Protein AF-A0A4R4IQB1-F1 (afdb_monomer_lite)

Organism: NCBI:txid2100167

Structure (mmCIF, N/CA/C/O backbone):
data_AF-A0A4R4IQB1-F1
#
_entry.id   AF-A0A4R4IQB1-F1
#
loop_
_atom_site.group_PDB
_atom_site.id
_atom_site.type_symbol
_atom_site.label_atom_id
_atom_site.label_alt_id
_atom_site.label_comp_id
_atom_site.label_asym_id
_atom_site.label_entity_id
_atom_site.label_seq_id
_atom_site.pdbx_PDB_ins_code
_atom_site.Cartn_x
_atom_site.Cartn_y
_atom_site.Cartn_z
_atom_site.occupancy
_atom_site.B_iso_or_equiv
_atom_site.auth_seq_id
_atom_site.auth_comp_id
_atom_site.auth_asym_id
_atom_site.auth_atom_id
_atom_site.pdbx_PDB_model_num
ATOM 1 N N . GLY A 1 1 ? 30.339 59.283 -33.663 1.00 35.84 1 GLY A N 1
ATOM 2 C CA . GLY A 1 1 ? 28.893 59.577 -33.712 1.00 35.84 1 GLY A CA 1
ATOM 3 C C . GLY A 1 1 ? 28.355 59.592 -32.299 1.00 35.84 1 GLY A C 1
ATOM 4 O O . GLY A 1 1 ? 28.716 58.708 -31.537 1.00 35.84 1 GLY A O 1
ATOM 5 N N . ARG A 1 2 ? 27.578 60.610 -31.914 1.00 38.81 2 ARG A N 1
ATOM 6 C CA . ARG A 1 2 ? 26.981 60.698 -30.571 1.00 38.81 2 ARG A CA 1
ATOM 7 C C . ARG A 1 2 ? 25.648 59.949 -30.572 1.00 38.81 2 ARG A C 1
ATOM 9 O O . ARG A 1 2 ? 24.754 60.326 -31.320 1.00 38.81 2 ARG A O 1
ATOM 16 N N . PHE A 1 3 ? 25.527 58.904 -29.758 1.00 42.03 3 PHE A N 1
ATOM 17 C CA . PHE A 1 3 ? 24.246 58.246 -29.500 1.00 42.03 3 PHE A CA 1
ATOM 18 C C . PHE A 1 3 ? 23.502 59.019 -28.401 1.00 42.03 3 PHE A C 1
ATOM 20 O O . PHE A 1 3 ? 24.019 59.175 -27.298 1.00 42.03 3 PHE A O 1
ATOM 27 N N . GLN A 1 4 ? 22.305 59.527 -28.709 1.00 41.31 4 GLN A N 1
ATOM 28 C CA . GLN A 1 4 ? 21.352 60.058 -27.728 1.00 41.31 4 GLN A CA 1
ATOM 29 C C . GLN A 1 4 ? 20.252 59.021 -27.495 1.00 41.31 4 GLN A C 1
ATOM 31 O O . GLN A 1 4 ? 19.615 58.579 -28.450 1.00 41.31 4 GLN A O 1
ATOM 36 N N . LEU A 1 5 ? 19.992 58.667 -26.236 1.00 47.97 5 LEU A N 1
ATOM 37 C CA . LEU A 1 5 ? 18.769 57.961 -25.857 1.00 47.97 5 LEU A CA 1
ATOM 38 C C . LEU A 1 5 ? 17.691 59.002 -25.530 1.00 47.97 5 LEU A C 1
ATOM 40 O O . LEU A 1 5 ? 17.939 59.953 -24.789 1.00 47.97 5 LEU A O 1
ATOM 44 N N . LYS A 1 6 ? 16.499 58.863 -26.119 1.00 41.06 6 LYS A N 1
ATOM 45 C CA . LYS A 1 6 ? 15.390 59.804 -25.901 1.00 41.06 6 LYS A CA 1
ATOM 46 C C . LYS A 1 6 ? 14.935 59.754 -24.439 1.00 41.06 6 LYS A C 1
ATOM 48 O O . LYS A 1 6 ? 14.512 58.705 -23.967 1.00 41.06 6 LYS A O 1
ATOM 53 N N . GLY A 1 7 ? 14.963 60.907 -23.769 1.00 50.44 7 GLY A N 1
ATOM 54 C CA . GLY A 1 7 ? 14.399 61.103 -22.428 1.00 50.44 7 GLY A CA 1
ATOM 55 C C . GLY A 1 7 ? 15.413 61.207 -21.286 1.00 50.44 7 GLY A C 1
ATOM 56 O O . GLY A 1 7 ? 15.015 61.554 -20.180 1.00 50.44 7 GLY A O 1
ATOM 57 N N . SER A 1 8 ? 16.706 60.984 -21.525 1.00 45.28 8 SER A N 1
ATOM 58 C CA . SER A 1 8 ? 17.752 61.224 -20.528 1.00 45.28 8 SER A CA 1
ATOM 59 C C . SER A 1 8 ? 18.561 62.472 -20.880 1.00 45.28 8 SER A C 1
ATOM 61 O O . SER A 1 8 ? 19.056 62.630 -21.997 1.00 45.28 8 SER A O 1
ATOM 63 N N . GLY A 1 9 ? 18.698 63.386 -19.913 1.00 48.59 9 GLY A N 1
ATOM 64 C CA . GLY A 1 9 ? 19.732 64.417 -19.971 1.00 48.59 9 GLY A CA 1
ATOM 65 C C . GLY A 1 9 ? 21.096 63.760 -20.209 1.00 48.59 9 GLY A C 1
ATOM 66 O O . GLY A 1 9 ? 21.337 62.662 -19.709 1.00 48.59 9 GLY A O 1
ATOM 67 N N . LEU A 1 10 ? 21.933 64.409 -21.026 1.00 42.19 10 LEU A N 1
ATOM 68 C CA . LEU A 1 10 ? 23.235 63.927 -21.504 1.00 42.19 10 LEU A CA 1
ATOM 69 C C . LEU A 1 10 ? 23.967 63.015 -20.496 1.00 42.19 10 LEU A C 1
ATOM 71 O O . LEU A 1 10 ? 24.314 63.444 -19.398 1.00 42.19 10 LEU A O 1
ATOM 75 N N . LEU A 1 11 ? 24.263 61.781 -20.910 1.00 47.25 11 LEU A N 1
ATOM 76 C CA . LEU A 1 11 ? 25.274 60.939 -20.276 1.00 47.25 11 LEU A CA 1
ATOM 77 C C . LEU A 1 11 ? 26.570 61.109 -21.087 1.00 47.25 11 LEU A C 1
ATOM 79 O O . LEU A 1 11 ? 26.621 60.698 -22.246 1.00 47.25 11 LEU A O 1
ATOM 83 N N . SER A 1 12 ? 27.600 61.746 -20.528 1.00 48.53 12 SER A N 1
ATOM 84 C CA . SER A 1 12 ? 28.957 61.681 -21.083 1.00 48.53 12 SER A CA 1
ATOM 85 C C . SER A 1 12 ? 29.727 60.588 -20.348 1.00 48.53 12 SER A C 1
ATOM 87 O O . SER A 1 12 ? 29.954 60.707 -19.149 1.00 48.53 12 SER A O 1
ATOM 89 N N . ILE A 1 13 ? 30.098 59.527 -21.063 1.00 50.88 13 ILE A N 1
ATOM 90 C CA . ILE A 1 13 ? 31.100 58.555 -20.617 1.00 50.88 13 ILE A CA 1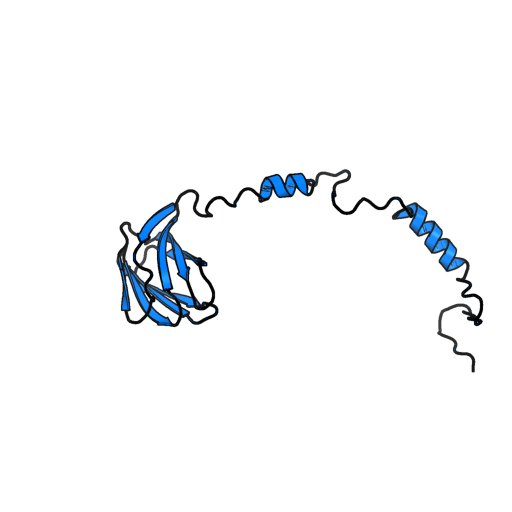
ATOM 91 C C . ILE A 1 13 ? 32.412 58.980 -21.278 1.00 50.88 13 ILE A C 1
ATOM 93 O O . ILE A 1 13 ? 32.524 58.902 -22.503 1.00 50.88 13 ILE A O 1
ATOM 97 N N . ASP A 1 14 ? 33.374 59.467 -20.499 1.00 53.47 14 ASP A N 1
ATOM 98 C CA . ASP A 1 14 ? 34.786 59.446 -20.879 1.00 53.47 14 ASP A CA 1
ATOM 99 C C . ASP A 1 14 ? 35.471 58.243 -20.210 1.00 53.47 14 ASP A C 1
ATOM 101 O O . ASP A 1 14 ? 34.956 57.664 -19.251 1.00 53.47 14 ASP A O 1
ATOM 105 N N . SER A 1 15 ? 36.587 57.793 -20.788 1.00 51.06 15 SER A N 1
ATOM 106 C CA . SER A 1 15 ? 37.256 56.529 -20.437 1.00 51.06 15 SER A CA 1
ATOM 107 C C . SER A 1 15 ? 37.784 56.470 -19.004 1.00 51.06 15 SER A C 1
ATOM 109 O O . SER A 1 15 ? 38.164 55.393 -18.549 1.00 51.06 15 SER A O 1
ATOM 111 N N . ASP A 1 16 ? 37.776 57.600 -18.295 1.00 52.09 16 ASP A N 1
ATOM 112 C CA . ASP A 1 16 ? 38.517 57.764 -17.050 1.00 52.09 16 ASP A CA 1
ATOM 113 C C . ASP A 1 16 ? 37.615 58.136 -15.860 1.00 52.09 16 ASP A C 1
ATOM 115 O O . ASP A 1 16 ? 38.096 58.159 -14.725 1.00 52.09 16 ASP A O 1
ATOM 119 N N . ASN A 1 17 ? 36.314 58.419 -16.048 1.00 46.88 17 ASN A N 1
ATOM 120 C CA . ASN A 1 17 ? 35.439 58.703 -14.908 1.00 46.88 17 ASN A CA 1
ATOM 121 C C . ASN A 1 17 ? 33.938 58.542 -15.218 1.00 46.88 17 ASN A C 1
ATOM 123 O O . ASN A 1 17 ? 33.280 59.447 -15.729 1.00 46.88 17 ASN A O 1
ATOM 127 N N . ALA A 1 18 ? 33.339 57.420 -14.806 1.00 50.53 18 ALA A N 1
ATOM 128 C CA . ALA A 1 18 ? 31.882 57.279 -14.773 1.00 50.53 18 ALA A CA 1
ATOM 129 C C . ALA A 1 18 ? 31.290 58.180 -13.670 1.00 50.53 18 ALA A C 1
ATOM 131 O O . ALA A 1 18 ? 30.993 57.736 -12.561 1.00 50.53 18 ALA A O 1
ATOM 132 N N . ARG A 1 19 ? 31.136 59.477 -13.949 1.00 51.50 19 ARG A N 1
ATO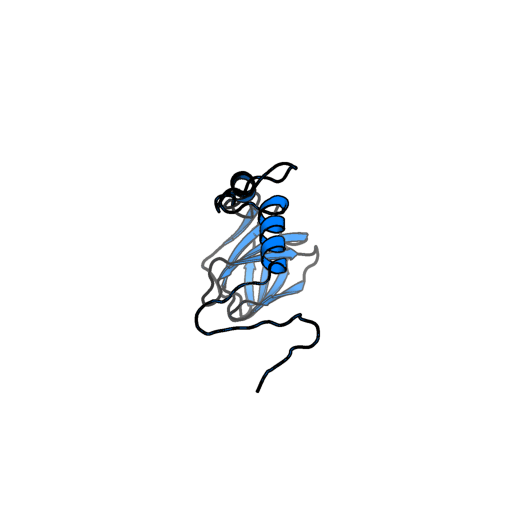M 133 C CA . ARG A 1 19 ? 30.463 60.410 -13.041 1.00 51.50 19 ARG A CA 1
ATOM 134 C C . ARG A 1 19 ? 28.957 60.213 -13.155 1.00 51.50 19 ARG A C 1
ATOM 136 O O . ARG A 1 19 ? 28.318 60.706 -14.080 1.00 51.50 19 ARG A O 1
ATOM 143 N N . PHE A 1 20 ? 28.386 59.472 -12.211 1.00 52.84 20 PHE A N 1
ATOM 144 C CA . PHE A 1 20 ? 26.937 59.363 -12.074 1.00 52.84 20 PHE A CA 1
ATOM 145 C C . PHE A 1 20 ? 26.342 60.758 -11.808 1.00 52.84 20 PHE A C 1
ATOM 147 O O . PHE A 1 20 ? 26.795 61.474 -10.916 1.00 52.84 20 PHE A O 1
ATOM 154 N N . ASN A 1 21 ? 25.344 61.163 -12.603 1.00 54.19 21 ASN A N 1
ATOM 155 C CA . ASN A 1 21 ? 24.678 62.463 -12.467 1.00 54.19 21 ASN A CA 1
ATOM 156 C C . ASN A 1 21 ? 24.110 62.650 -11.046 1.00 54.19 21 ASN A C 1
ATOM 158 O O . ASN A 1 21 ? 23.627 61.692 -10.446 1.00 54.19 21 ASN A O 1
ATOM 162 N N . GLY A 1 22 ? 24.091 63.888 -10.531 1.00 54.16 22 GLY A N 1
ATOM 163 C CA . GLY A 1 22 ? 23.659 64.209 -9.156 1.00 54.16 22 GLY A CA 1
ATOM 164 C C . GLY A 1 22 ? 22.264 63.696 -8.765 1.00 54.16 22 GLY A C 1
ATOM 165 O O . GLY A 1 22 ? 22.002 63.457 -7.592 1.00 54.16 22 GLY A O 1
ATOM 166 N N . HIS A 1 23 ? 21.395 63.430 -9.744 1.00 55.78 23 HIS A N 1
ATOM 167 C CA . HIS A 1 23 ? 20.095 62.791 -9.530 1.00 55.78 23 HIS A CA 1
ATOM 168 C C . HIS A 1 23 ? 20.200 61.312 -9.095 1.00 55.78 23 HIS A C 1
ATOM 170 O O . HIS A 1 23 ? 19.383 60.840 -8.312 1.00 55.78 23 HIS A O 1
ATOM 176 N N . VAL A 1 24 ? 21.220 60.584 -9.564 1.00 57.53 24 VAL A N 1
ATOM 177 C CA . VAL A 1 24 ? 21.511 59.195 -9.162 1.00 57.53 24 VAL A CA 1
ATOM 178 C C . VAL A 1 24 ? 22.110 59.155 -7.754 1.00 57.53 24 VAL A C 1
ATOM 180 O O . VAL A 1 24 ? 21.755 58.286 -6.965 1.00 57.53 24 VAL A O 1
ATOM 183 N N . LEU A 1 25 ? 22.962 60.126 -7.411 1.00 59.09 25 LEU A N 1
ATOM 184 C CA . LEU A 1 25 ? 23.534 60.253 -6.065 1.00 59.09 25 LEU A CA 1
ATOM 185 C C . LEU A 1 25 ? 22.461 60.603 -5.020 1.00 59.09 25 LEU A C 1
ATOM 187 O O . LEU A 1 25 ? 22.443 60.015 -3.945 1.00 59.09 25 LEU A O 1
ATOM 191 N N . ALA A 1 26 ? 21.509 61.475 -5.365 1.00 61.19 26 ALA A N 1
ATOM 192 C CA . ALA A 1 26 ? 20.373 61.791 -4.498 1.00 61.19 26 ALA A CA 1
ATOM 193 C C . ALA A 1 26 ? 19.449 60.581 -4.258 1.00 61.19 26 ALA A C 1
ATOM 195 O O . ALA A 1 26 ? 18.950 60.401 -3.149 1.00 61.19 26 ALA A O 1
ATOM 196 N N . TRP A 1 27 ? 19.255 59.732 -5.275 1.00 60.34 27 TRP A N 1
ATOM 197 C CA . TRP A 1 27 ? 18.497 58.484 -5.141 1.00 60.34 27 TRP A CA 1
ATOM 198 C C . TRP A 1 27 ? 19.194 57.482 -4.218 1.00 60.34 27 TRP A C 1
ATOM 200 O O . TRP A 1 27 ? 18.532 56.838 -3.410 1.00 60.34 27 TRP A O 1
ATOM 210 N N . LEU A 1 28 ? 20.522 57.374 -4.294 1.00 62.03 28 LEU A N 1
ATOM 211 C CA . LEU A 1 28 ? 21.300 56.519 -3.393 1.00 62.03 28 LEU A CA 1
ATOM 212 C C . LEU A 1 28 ? 21.216 57.011 -1.940 1.00 62.03 28 LEU A C 1
ATOM 214 O O . LEU A 1 28 ? 20.933 56.208 -1.056 1.00 62.03 28 LEU A O 1
ATOM 218 N N . ASP A 1 29 ? 21.331 58.320 -1.702 1.00 67.19 29 ASP A N 1
ATOM 219 C CA . ASP A 1 29 ? 21.183 58.914 -0.362 1.00 67.19 29 ASP A CA 1
ATOM 220 C C . ASP A 1 29 ? 19.759 58.789 0.202 1.00 67.19 29 ASP A C 1
ATOM 222 O O . ASP A 1 29 ? 19.552 58.725 1.418 1.00 67.19 29 ASP A O 1
ATOM 226 N N . GLU A 1 30 ? 18.738 58.817 -0.654 1.00 65.50 30 GLU A N 1
ATOM 227 C CA . GLU A 1 30 ? 17.361 58.548 -0.243 1.00 65.50 30 GLU A CA 1
ATOM 228 C C . GLU A 1 30 ? 17.167 57.071 0.109 1.00 65.50 30 GLU A C 1
ATOM 230 O O . GLU A 1 30 ? 16.559 56.765 1.138 1.00 65.50 30 GLU A O 1
ATOM 235 N N . VAL A 1 31 ? 17.717 56.162 -0.698 1.00 63.84 31 VAL A N 1
ATOM 236 C CA . VAL A 1 31 ? 17.639 54.716 -0.465 1.00 63.84 31 VAL A CA 1
ATOM 237 C C . VAL A 1 31 ? 18.362 54.314 0.819 1.00 63.84 31 VAL A C 1
ATOM 239 O O . VAL A 1 31 ? 17.766 53.612 1.645 1.00 63.84 31 VAL A O 1
ATOM 242 N N . ASP A 1 32 ? 19.574 54.828 1.040 1.00 64.81 32 ASP A N 1
ATOM 243 C CA . ASP A 1 32 ? 20.364 54.573 2.249 1.00 64.81 32 ASP A CA 1
ATOM 244 C C . ASP A 1 32 ? 19.671 55.112 3.513 1.00 64.81 32 ASP A C 1
ATOM 246 O O . ASP A 1 32 ? 19.804 54.530 4.588 1.00 64.81 32 ASP A O 1
ATOM 250 N N . ARG A 1 33 ? 18.879 56.189 3.415 1.00 65.88 33 ARG A N 1
ATOM 251 C CA . ARG A 1 33 ? 18.142 56.735 4.570 1.00 65.88 33 ARG A CA 1
ATOM 252 C C . ARG A 1 33 ? 16.793 56.073 4.822 1.00 65.88 33 ARG A C 1
ATOM 254 O O . ARG A 1 33 ? 16.385 55.991 5.978 1.00 65.88 33 ARG A O 1
ATOM 261 N N . LYS A 1 34 ? 16.065 55.672 3.775 1.00 63.25 34 LYS A N 1
ATOM 262 C CA . LYS A 1 34 ? 14.655 55.261 3.903 1.00 63.25 34 LYS A CA 1
ATOM 263 C C . LYS A 1 34 ? 14.432 53.758 3.940 1.00 63.25 34 LYS A C 1
ATOM 265 O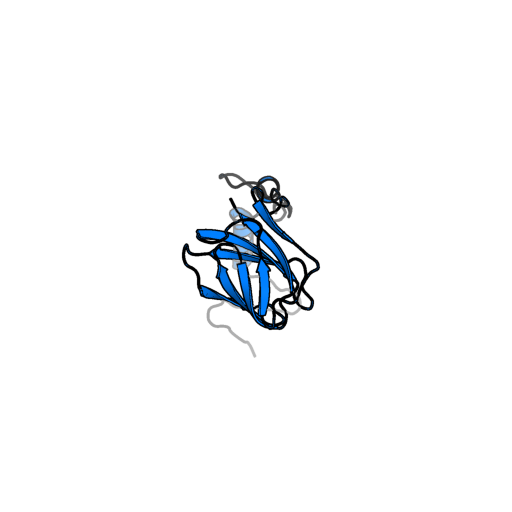 O . LYS A 1 34 ? 13.506 53.327 4.620 1.00 63.25 34 LYS A O 1
ATOM 270 N N . TYR A 1 35 ? 15.217 52.977 3.202 1.00 60.69 35 TYR A N 1
ATOM 271 C CA . TYR A 1 35 ? 14.863 51.578 2.949 1.00 60.69 35 TYR A CA 1
ATOM 272 C C . TYR A 1 35 ? 15.822 50.590 3.608 1.00 60.69 35 TYR A C 1
ATOM 274 O O . TYR A 1 35 ? 15.341 49.619 4.186 1.00 60.69 35 TYR A O 1
ATOM 282 N N . GLN A 1 36 ? 17.139 50.840 3.587 1.00 63.09 36 GLN A N 1
ATOM 283 C CA . GLN A 1 36 ? 18.126 50.058 4.347 1.00 63.09 36 GLN A CA 1
ATOM 284 C C . GLN A 1 36 ? 19.506 50.738 4.322 1.00 63.09 36 GLN A C 1
ATOM 286 O O . GLN A 1 36 ? 20.175 50.693 3.290 1.00 63.09 36 GLN A O 1
ATOM 291 N N . PRO A 1 37 ? 19.972 51.328 5.440 1.00 64.12 37 PRO A N 1
ATOM 292 C CA . PRO A 1 37 ? 21.305 51.910 5.501 1.00 64.12 37 PRO A CA 1
ATOM 293 C C . PRO A 1 37 ? 22.378 50.855 5.246 1.00 64.12 37 PRO A C 1
ATOM 295 O O . PRO A 1 37 ? 22.382 49.788 5.872 1.00 64.12 37 PRO A O 1
ATOM 298 N N . ARG A 1 38 ? 23.322 51.167 4.357 1.00 56.31 38 ARG A N 1
ATOM 299 C CA . ARG A 1 38 ? 24.508 50.342 4.110 1.00 56.31 38 ARG A CA 1
ATOM 300 C C . ARG A 1 38 ? 25.187 49.922 5.417 1.00 56.31 38 ARG A C 1
ATOM 302 O O . ARG A 1 38 ? 25.567 50.754 6.233 1.00 56.31 38 ARG A O 1
ATOM 309 N N . GLY A 1 39 ? 25.364 48.613 5.592 1.00 58.62 39 GLY A N 1
ATOM 310 C CA . GLY A 1 39 ? 25.999 48.029 6.780 1.00 58.62 39 GLY A CA 1
ATOM 311 C C . GLY A 1 39 ? 25.029 47.670 7.907 1.00 58.62 39 GLY A C 1
ATOM 312 O O . GLY A 1 39 ? 25.423 46.950 8.815 1.00 58.62 39 GLY A O 1
ATOM 313 N N . ASN A 1 40 ? 23.758 48.073 7.810 1.00 57.44 40 ASN A N 1
ATOM 314 C CA . ASN A 1 40 ? 22.692 47.667 8.727 1.00 57.44 40 ASN A CA 1
ATOM 315 C C . ASN A 1 40 ? 21.814 46.548 8.134 1.00 57.44 40 ASN A C 1
ATOM 317 O O . ASN A 1 40 ? 20.615 46.458 8.401 1.00 57.44 40 ASN A O 1
ATOM 321 N N . TYR A 1 41 ? 22.409 45.711 7.279 1.00 58.94 41 TYR A N 1
ATOM 322 C CA . TYR A 1 41 ? 21.759 44.511 6.766 1.00 58.94 41 TYR A CA 1
ATOM 323 C C . TYR A 1 41 ? 21.568 43.529 7.924 1.00 58.94 41 TYR A C 1
ATOM 325 O O . TYR A 1 41 ? 22.512 43.259 8.668 1.00 58.94 41 TYR A O 1
ATOM 333 N N . GLN A 1 42 ? 20.361 42.976 8.081 1.00 56.25 42 GLN A N 1
ATOM 334 C CA . GLN A 1 42 ? 20.158 41.874 9.022 1.00 56.25 42 GLN A CA 1
ATOM 335 C C . GLN A 1 42 ? 21.134 40.735 8.684 1.00 56.25 42 GLN A C 1
ATOM 337 O O . GLN A 1 42 ? 21.242 40.373 7.507 1.00 56.25 42 GLN A O 1
ATOM 342 N N . PRO A 1 43 ? 21.831 40.149 9.678 1.00 58.03 43 PRO A N 1
ATOM 343 C CA . PRO A 1 43 ? 22.637 38.962 9.448 1.00 58.03 43 PRO A CA 1
ATOM 344 C C . PRO A 1 43 ? 21.767 37.882 8.805 1.00 58.03 43 PRO A C 1
ATOM 346 O O . PRO A 1 43 ? 20.678 37.580 9.302 1.00 58.03 43 PRO A O 1
ATOM 349 N N . ALA A 1 44 ? 22.233 37.304 7.699 1.00 54.75 44 ALA A N 1
ATOM 350 C CA . ALA A 1 44 ? 21.542 36.192 7.067 1.00 54.75 44 ALA A CA 1
ATOM 351 C C . ALA A 1 44 ? 21.430 35.043 8.082 1.00 54.75 44 ALA A C 1
ATOM 353 O O . ALA A 1 44 ? 22.439 34.463 8.475 1.00 54.75 44 ALA A O 1
ATOM 354 N N . GLY A 1 45 ? 20.211 34.736 8.536 1.00 54.81 45 GLY A N 1
ATOM 355 C CA . GLY A 1 45 ? 19.977 33.567 9.385 1.00 54.81 45 GLY A CA 1
ATOM 356 C C . GLY A 1 45 ? 18.861 33.682 10.418 1.00 54.81 45 GLY A C 1
ATOM 357 O O . GLY A 1 45 ? 18.256 32.658 10.713 1.00 54.81 45 GLY A O 1
ATOM 358 N N . ASN A 1 46 ? 18.528 34.875 10.924 1.00 53.91 46 ASN A N 1
ATOM 359 C CA . ASN A 1 46 ? 17.477 35.021 11.943 1.00 53.91 46 ASN A CA 1
ATOM 360 C C . ASN A 1 46 ? 16.520 36.175 11.631 1.00 53.91 46 ASN A C 1
ATOM 362 O O . ASN A 1 46 ? 16.724 37.317 12.038 1.00 53.91 46 ASN A O 1
ATOM 366 N N . TYR A 1 47 ? 15.444 35.849 10.918 1.00 57.84 47 TYR A N 1
ATOM 367 C CA . TYR A 1 47 ? 14.347 36.772 10.654 1.00 57.84 47 TYR A CA 1
ATOM 368 C C . TYR A 1 47 ? 13.326 36.737 11.794 1.00 57.84 47 TYR A C 1
ATOM 370 O O . TYR A 1 47 ? 12.696 35.705 12.012 1.00 57.84 47 TYR A O 1
ATOM 378 N N . ALA A 1 48 ? 13.163 37.869 12.482 1.00 54.03 48 ALA A N 1
ATOM 379 C CA . ALA A 1 48 ? 11.870 38.476 12.822 1.00 54.03 48 ALA A CA 1
ATOM 380 C C . ALA A 1 48 ? 12.114 39.857 13.464 1.00 54.03 48 ALA A C 1
ATOM 382 O O . ALA A 1 48 ? 12.816 39.949 14.469 1.00 54.03 48 ALA A O 1
ATOM 383 N N . VAL A 1 49 ? 11.516 40.933 12.934 1.00 55.97 49 VAL A N 1
ATOM 384 C CA . VAL A 1 49 ? 11.391 42.208 13.668 1.00 55.97 49 VAL A CA 1
ATOM 385 C C . VAL A 1 49 ? 9.961 42.747 13.564 1.00 55.97 49 VAL A C 1
ATOM 387 O O . VAL A 1 49 ? 9.458 42.986 12.474 1.00 55.97 49 VAL A O 1
ATOM 390 N N . ARG A 1 50 ? 9.371 42.896 14.763 1.00 47.84 50 ARG A N 1
ATOM 391 C CA . ARG A 1 50 ? 8.089 43.478 15.218 1.00 47.84 50 ARG A CA 1
ATOM 392 C C . ARG A 1 50 ? 6.864 43.386 14.296 1.00 47.84 50 ARG A C 1
ATOM 394 O O . ARG A 1 50 ? 6.672 44.209 13.411 1.00 47.84 50 ARG A O 1
ATOM 401 N N . GLY A 1 51 ? 5.966 42.468 14.667 1.00 55.69 51 GLY A N 1
ATOM 402 C CA . GLY A 1 51 ? 4.606 42.366 14.125 1.00 55.69 51 GLY A CA 1
ATOM 403 C C . GLY A 1 51 ? 3.983 40.967 14.151 1.00 55.69 51 GLY A C 1
ATOM 404 O O . GLY A 1 51 ? 3.006 40.766 13.446 1.00 55.69 51 GLY A O 1
ATOM 405 N N . GLU A 1 52 ? 4.525 40.034 14.950 1.00 57.19 52 GLU A N 1
ATOM 406 C CA . GLU A 1 52 ? 4.037 38.650 15.120 1.00 57.19 52 GLU A CA 1
ATOM 407 C C . GLU A 1 52 ? 4.242 37.720 13.904 1.00 57.19 52 GLU A C 1
ATOM 409 O O . GLU A 1 52 ? 3.287 37.247 13.297 1.00 57.19 52 GLU A O 1
ATOM 414 N N . CYS A 1 53 ? 5.494 37.367 13.596 1.00 57.69 53 CYS A N 1
ATOM 415 C CA . CYS A 1 53 ? 5.796 36.145 12.840 1.00 57.69 53 CYS A CA 1
ATOM 416 C C . CYS A 1 53 ? 6.923 35.384 13.548 1.00 57.69 53 CYS A C 1
ATOM 418 O O . CYS A 1 53 ? 7.917 35.991 13.950 1.00 57.69 53 CYS A O 1
ATOM 420 N N . TYR A 1 54 ? 6.748 34.071 13.717 1.00 59.00 54 TYR A N 1
ATOM 421 C CA . TYR A 1 54 ? 7.704 33.172 14.372 1.00 59.00 54 TYR A CA 1
ATOM 422 C C . TYR A 1 54 ? 9.109 33.305 13.786 1.00 59.00 54 TYR A C 1
ATOM 424 O O . TYR A 1 54 ? 9.261 33.405 12.567 1.00 59.00 54 TYR A O 1
ATOM 432 N N . THR A 1 55 ? 10.135 33.275 14.644 1.00 71.56 55 THR A N 1
ATOM 433 C CA . THR A 1 55 ? 11.514 33.197 14.152 1.00 71.56 55 THR A CA 1
ATOM 434 C C . THR A 1 55 ? 11.702 31.900 13.371 1.00 71.56 55 THR A C 1
ATOM 436 O O . THR A 1 55 ? 10.967 30.931 13.577 1.00 71.56 55 THR A O 1
ATOM 439 N N . LYS A 1 56 ? 12.703 31.841 12.485 1.00 68.75 56 LYS A N 1
ATOM 440 C CA . LYS A 1 56 ? 13.039 30.586 11.796 1.00 68.75 56 LYS A CA 1
ATOM 441 C C . LYS A 1 56 ? 13.225 29.435 12.790 1.00 68.75 56 LYS A C 1
ATOM 443 O O . LYS A 1 56 ? 12.697 28.361 12.555 1.00 68.75 56 LYS A O 1
ATOM 448 N N . LEU A 1 57 ? 13.880 29.686 13.924 1.00 69.31 57 LEU A N 1
ATOM 449 C CA . LEU A 1 57 ? 14.054 28.696 14.985 1.00 69.31 57 LEU A CA 1
ATOM 450 C C . LEU A 1 57 ? 12.724 28.271 15.630 1.00 69.31 57 LEU A C 1
ATOM 452 O O . LEU A 1 57 ? 12.532 27.091 15.899 1.00 69.31 57 LEU A O 1
ATOM 456 N N . ASP A 1 58 ? 11.796 29.200 15.863 1.00 71.69 58 ASP A N 1
ATOM 457 C CA . ASP A 1 58 ? 10.464 28.878 16.393 1.00 71.69 58 ASP A CA 1
ATOM 458 C C . ASP A 1 58 ? 9.631 28.080 15.386 1.00 71.69 58 ASP A C 1
ATOM 460 O O . ASP A 1 58 ? 8.936 27.140 15.764 1.00 71.69 58 ASP A O 1
ATOM 464 N N . SER A 1 59 ? 9.702 28.449 14.105 1.00 70.00 59 SER A N 1
ATOM 465 C CA . SER A 1 59 ? 9.081 27.718 13.001 1.00 70.00 59 SER A CA 1
ATOM 466 C C . SER A 1 59 ? 9.667 26.315 12.898 1.00 70.00 59 SER A C 1
ATOM 468 O O . SER A 1 59 ? 8.922 25.340 12.912 1.00 70.00 59 SER A O 1
ATOM 470 N N . ASP A 1 60 ? 10.991 26.197 12.869 1.00 69.00 60 ASP A N 1
ATOM 471 C CA . ASP A 1 60 ? 11.683 24.919 12.814 1.00 69.00 60 ASP A CA 1
ATOM 472 C C . ASP A 1 60 ? 11.308 24.092 14.053 1.00 69.00 60 ASP A C 1
ATOM 474 O O . ASP A 1 60 ? 10.780 23.007 13.910 1.00 69.00 60 ASP A O 1
ATOM 478 N N . ASN A 1 61 ? 11.365 24.601 15.279 1.00 70.88 61 ASN A N 1
ATOM 479 C CA . ASN A 1 61 ? 10.946 23.818 16.453 1.00 70.88 61 ASN A CA 1
ATOM 480 C C . ASN A 1 61 ? 9.469 23.375 16.433 1.00 70.88 61 ASN A C 1
ATOM 482 O O . ASN A 1 61 ? 9.140 22.315 16.970 1.00 70.88 61 ASN A O 1
ATOM 486 N N . ARG A 1 62 ? 8.577 24.149 15.805 1.00 67.19 62 ARG A N 1
ATOM 487 C CA . ARG A 1 62 ? 7.154 23.797 15.655 1.00 67.19 62 ARG A CA 1
ATOM 488 C C . ARG A 1 62 ? 6.900 22.779 14.551 1.00 67.19 62 ARG A C 1
ATOM 490 O O . ARG A 1 62 ? 6.056 21.907 14.727 1.00 67.19 62 ARG A O 1
ATOM 497 N N . TYR A 1 63 ? 7.604 22.891 13.428 1.00 60.44 63 TYR A N 1
ATOM 498 C CA . TYR A 1 63 ? 7.369 22.082 12.229 1.00 60.44 63 TYR A CA 1
ATOM 499 C C . TYR A 1 63 ? 8.400 20.954 12.033 1.00 60.44 63 TYR A C 1
ATOM 501 O O . TYR A 1 63 ? 8.152 20.032 11.263 1.00 60.44 63 TYR A O 1
ATOM 509 N N . VAL A 1 64 ? 9.515 20.952 12.771 1.00 55.12 64 VAL A N 1
ATOM 510 C CA . VAL A 1 64 ? 10.502 19.852 12.845 1.00 55.12 64 VAL A CA 1
ATOM 511 C C . VAL A 1 64 ? 9.941 18.680 13.655 1.00 55.12 64 VAL A C 1
ATOM 513 O O . VAL A 1 64 ? 10.356 17.533 13.470 1.00 55.12 64 VAL A O 1
ATOM 516 N N . GLN A 1 65 ? 8.903 18.903 14.468 1.00 54.16 65 GLN A N 1
ATOM 517 C CA . GLN A 1 65 ? 8.081 17.812 14.984 1.00 54.16 65 GLN A CA 1
ATOM 518 C C . GLN A 1 65 ? 7.121 17.273 13.916 1.00 54.16 65 GLN A C 1
ATOM 520 O O . GLN A 1 65 ? 5.911 17.455 14.021 1.00 54.16 65 GLN A O 1
ATOM 525 N N . ARG A 1 66 ? 7.654 16.520 12.942 1.00 52.47 66 ARG A N 1
ATOM 526 C CA . ARG A 1 66 ? 7.115 15.182 12.644 1.00 52.47 66 ARG A CA 1
ATOM 527 C C . ARG A 1 66 ? 8.027 14.314 11.764 1.00 52.47 66 ARG A C 1
ATOM 529 O O . ARG A 1 66 ? 7.579 13.705 10.807 1.00 52.47 66 ARG A O 1
ATOM 536 N N . ASN A 1 67 ? 9.264 14.093 12.207 1.00 47.41 67 ASN A N 1
ATOM 537 C CA . ASN A 1 67 ? 9.912 12.781 12.012 1.00 47.41 67 ASN A CA 1
ATOM 538 C C . ASN A 1 67 ? 9.320 11.713 12.965 1.00 47.41 67 ASN A C 1
ATOM 540 O O . ASN A 1 67 ? 9.956 10.727 13.319 1.00 47.41 67 ASN A O 1
ATOM 544 N N . GLN A 1 68 ? 8.097 11.940 13.442 1.00 53.44 68 GLN A N 1
ATOM 545 C CA . GLN A 1 68 ? 7.273 10.903 14.028 1.00 53.44 68 GLN A CA 1
ATOM 546 C C . GLN A 1 68 ? 6.547 10.291 12.844 1.00 53.44 68 GLN A C 1
ATOM 548 O O . GLN A 1 68 ? 6.048 11.030 11.999 1.00 53.44 68 GLN A O 1
ATOM 553 N N . ASN A 1 69 ? 6.529 8.966 12.759 1.00 53.06 69 ASN A N 1
ATOM 554 C CA . ASN A 1 69 ? 5.736 8.218 11.791 1.00 53.06 69 ASN A CA 1
ATOM 555 C C . ASN A 1 69 ? 4.457 9.001 11.446 1.00 53.06 69 ASN A C 1
ATOM 557 O O . ASN A 1 69 ? 3.693 9.313 12.360 1.00 53.06 69 ASN A O 1
ATOM 561 N N . TYR A 1 70 ? 4.207 9.314 10.165 1.00 52.25 70 TYR A N 1
ATOM 562 C CA . TYR A 1 70 ? 2.991 10.011 9.686 1.00 52.25 70 TYR A CA 1
ATOM 563 C C . TYR A 1 70 ? 1.673 9.324 10.108 1.00 52.25 70 TYR A C 1
ATOM 565 O O . TYR A 1 70 ? 0.575 9.796 9.830 1.00 52.25 70 TYR A O 1
ATOM 573 N N . PHE A 1 71 ? 1.807 8.210 10.814 1.00 59.34 71 PHE A N 1
ATOM 574 C CA . PHE A 1 71 ? 0.832 7.243 11.228 1.00 59.34 71 PHE A CA 1
ATOM 575 C C . PHE A 1 71 ? 0.882 7.046 12.754 1.00 59.34 71 PHE A C 1
ATOM 577 O O . PHE A 1 71 ? 0.910 5.910 13.229 1.00 59.34 71 PHE A O 1
ATOM 584 N N . THR A 1 72 ? 0.934 8.142 13.529 1.00 61.66 72 THR A N 1
ATOM 585 C CA . THR A 1 72 ? 1.018 8.141 15.008 1.00 61.66 72 THR A CA 1
ATOM 586 C C . THR A 1 72 ? -0.079 7.300 15.670 1.00 61.66 72 THR A C 1
ATOM 588 O O . THR A 1 72 ? 0.096 6.841 16.794 1.00 61.66 72 THR A O 1
ATOM 591 N N . ASN A 1 73 ? -1.177 7.050 14.954 1.00 79.88 73 ASN A N 1
ATOM 592 C CA . ASN A 1 73 ? -2.202 6.087 15.318 1.00 79.88 73 ASN A CA 1
ATOM 593 C C . ASN A 1 73 ? -2.522 5.214 14.091 1.00 79.88 73 ASN A C 1
ATOM 595 O O . ASN A 1 73 ? -3.395 5.518 13.278 1.00 79.88 73 ASN A O 1
ATOM 599 N N . SER A 1 74 ? -1.724 4.168 13.890 1.00 88.75 74 SER A N 1
ATOM 600 C CA . SER A 1 74 ? -1.936 3.204 12.814 1.00 88.75 74 SER A CA 1
ATOM 601 C C . SER A 1 74 ? -1.720 1.785 13.276 1.00 88.75 74 SER A C 1
ATOM 603 O O . SER A 1 74 ? -0.926 1.493 14.170 1.00 88.75 74 SER A O 1
ATOM 605 N N . ILE A 1 75 ? -2.448 0.884 12.633 1.00 93.25 75 ILE A N 1
ATOM 606 C CA . ILE A 1 75 ? -2.356 -0.543 12.875 1.00 93.25 75 ILE A CA 1
ATOM 607 C C . ILE A 1 75 ? -1.870 -1.174 11.584 1.00 93.25 75 ILE A C 1
ATOM 609 O O . ILE A 1 75 ? -2.540 -1.071 10.557 1.00 93.25 75 ILE A O 1
ATOM 613 N N . ARG A 1 76 ? -0.724 -1.855 11.637 1.00 94.88 76 ARG A N 1
ATOM 614 C CA . ARG A 1 76 ? -0.280 -2.702 10.531 1.00 94.88 76 ARG A CA 1
ATOM 615 C C . ARG A 1 76 ? -1.224 -3.893 10.426 1.00 94.88 76 ARG A C 1
ATOM 617 O O . ARG A 1 76 ? -1.329 -4.689 11.357 1.00 94.88 76 ARG A O 1
ATOM 624 N N . VAL A 1 77 ? -1.923 -3.988 9.306 1.00 96.69 77 VAL A N 1
ATOM 625 C CA . VAL A 1 77 ? -2.939 -5.016 9.048 1.00 96.69 77 VAL A CA 1
ATOM 626 C C . VAL A 1 77 ? -2.459 -6.067 8.058 1.00 96.69 77 VAL A C 1
ATOM 628 O O . VAL A 1 77 ? -3.002 -7.164 8.033 1.00 96.69 77 VAL A O 1
ATOM 631 N N . TRP A 1 78 ? -1.404 -5.777 7.299 1.00 97.69 78 TRP A N 1
ATOM 632 C CA . TRP A 1 78 ? -0.715 -6.764 6.478 1.00 97.69 78 TRP A CA 1
ATOM 633 C C . TRP A 1 78 ? 0.792 -6.522 6.497 1.00 97.69 78 TRP A C 1
ATOM 635 O O . TRP A 1 78 ? 1.253 -5.378 6.497 1.00 97.69 78 TRP A O 1
ATOM 645 N N . SER A 1 79 ? 1.554 -7.611 6.506 1.00 94.44 79 SER A N 1
ATOM 646 C CA . SER A 1 79 ? 3.009 -7.616 6.374 1.00 94.44 79 SER A CA 1
ATOM 647 C C . SER A 1 79 ? 3.469 -8.965 5.839 1.00 94.44 79 SER A C 1
ATOM 649 O O . SER A 1 79 ? 2.903 -9.993 6.212 1.00 94.44 79 SER A O 1
ATOM 651 N N . GLY A 1 80 ? 4.534 -8.977 5.048 1.00 88.75 80 GLY A N 1
ATOM 652 C CA . GLY A 1 80 ? 5.155 -10.203 4.560 1.00 88.75 80 GLY A CA 1
ATOM 653 C C . GLY A 1 80 ? 6.509 -9.936 3.916 1.00 88.75 80 GLY A C 1
ATOM 654 O O . GLY A 1 80 ? 7.033 -8.822 3.975 1.00 88.75 80 GLY A O 1
ATOM 655 N N . VAL A 1 81 ? 7.075 -10.964 3.280 1.00 92.69 81 VAL A N 1
ATOM 656 C CA . VAL A 1 81 ? 8.173 -10.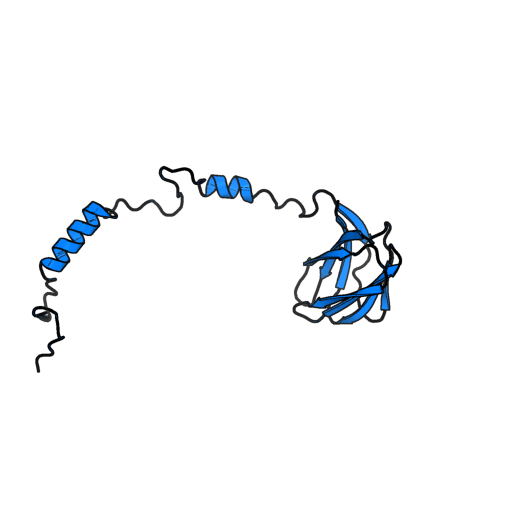761 2.324 1.00 92.69 81 VAL A CA 1
ATOM 657 C C . VAL A 1 81 ? 7.647 -9.838 1.218 1.00 92.69 81 VAL A C 1
ATOM 659 O O . VAL A 1 81 ? 6.578 -10.139 0.695 1.00 92.69 81 VAL A O 1
ATOM 662 N N . PRO A 1 82 ? 8.332 -8.736 0.858 1.00 94.19 82 PRO A N 1
ATOM 663 C CA . PRO A 1 82 ? 7.834 -7.819 -0.163 1.00 94.19 82 PRO A CA 1
ATOM 664 C C . PRO A 1 82 ? 7.519 -8.520 -1.490 1.00 94.19 82 PRO A C 1
ATOM 666 O O . PRO A 1 82 ? 8.382 -9.207 -2.043 1.00 94.19 82 PRO A O 1
ATOM 669 N N . VAL A 1 83 ? 6.310 -8.310 -2.012 1.00 95.12 83 VAL A N 1
ATOM 670 C CA . VAL A 1 83 ? 5.774 -8.994 -3.202 1.00 95.12 83 VAL A CA 1
ATOM 671 C C . VAL A 1 83 ? 5.455 -7.970 -4.286 1.00 95.12 83 VAL A C 1
ATOM 673 O O . VAL A 1 83 ? 4.903 -6.912 -3.991 1.00 95.12 83 VAL A O 1
ATOM 676 N N . TRP A 1 84 ? 5.784 -8.276 -5.540 1.00 94.50 84 TRP A N 1
ATOM 677 C CA . TRP A 1 84 ? 5.319 -7.486 -6.681 1.00 94.50 84 TRP A CA 1
ATOM 678 C C . TRP A 1 84 ? 3.792 -7.593 -6.790 1.00 94.50 84 TRP A C 1
ATOM 680 O O . TRP A 1 84 ? 3.241 -8.691 -6.820 1.00 94.50 84 TRP A O 1
ATOM 690 N N . ALA A 1 85 ? 3.101 -6.454 -6.752 1.00 93.88 85 ALA A N 1
ATOM 691 C CA . ALA A 1 85 ? 1.645 -6.367 -6.791 1.00 93.88 85 ALA A CA 1
ATOM 692 C C . ALA A 1 85 ? 1.163 -6.419 -8.247 1.00 93.88 85 ALA A C 1
ATOM 694 O O . ALA A 1 85 ? 0.722 -5.417 -8.813 1.00 93.88 85 ALA A O 1
ATOM 695 N N . GLU A 1 86 ? 1.313 -7.596 -8.842 1.00 90.75 86 GLU A N 1
ATOM 696 C CA . GLU A 1 86 ? 1.112 -7.889 -10.262 1.00 90.75 86 GLU A CA 1
ATOM 697 C C . GLU A 1 86 ? 0.411 -9.259 -10.374 1.00 90.75 86 GLU A C 1
ATOM 699 O O . GLU A 1 86 ? 0.355 -10.009 -9.392 1.00 90.75 86 GLU A O 1
ATOM 704 N N . ASP A 1 87 ? -0.167 -9.575 -11.535 1.00 88.56 87 ASP A N 1
ATOM 705 C CA . ASP A 1 87 ? -0.675 -10.914 -11.886 1.00 88.56 87 ASP A CA 1
ATOM 706 C C . ASP A 1 87 ? -1.577 -11.604 -10.838 1.00 88.56 87 ASP A C 1
ATOM 708 O O . ASP A 1 87 ? -1.469 -12.803 -10.570 1.00 88.56 87 ASP A O 1
ATOM 712 N N . GLY A 1 88 ? -2.502 -10.864 -10.220 1.00 93.50 88 GLY A N 1
ATOM 713 C CA . GLY A 1 88 ? -3.461 -11.439 -9.271 1.00 93.50 88 GLY A CA 1
ATOM 714 C C . GLY A 1 88 ? -2.942 -11.587 -7.840 1.00 93.50 88 GLY A C 1
ATOM 715 O O . GLY A 1 88 ? -3.609 -12.240 -7.032 1.00 93.50 88 GLY A O 1
ATOM 716 N N . ALA A 1 89 ? -1.792 -10.997 -7.494 1.00 95.50 89 ALA A N 1
ATOM 717 C CA . ALA A 1 89 ? -1.263 -11.006 -6.130 1.00 95.50 89 ALA A CA 1
ATOM 718 C C . ALA A 1 89 ? -2.321 -10.565 -5.099 1.00 95.50 89 ALA A C 1
ATOM 720 O O . ALA A 1 89 ? -3.021 -9.565 -5.286 1.00 95.50 89 ALA A O 1
ATOM 721 N N . ARG A 1 90 ? -2.439 -11.319 -3.997 1.00 95.88 90 ARG A N 1
ATOM 722 C CA . ARG A 1 90 ? -3.473 -11.125 -2.967 1.00 95.88 90 ARG A CA 1
ATOM 723 C C . ARG A 1 90 ? -2.866 -10.733 -1.625 1.00 95.88 90 ARG A C 1
ATOM 725 O O . ARG A 1 90 ? -1.919 -11.359 -1.154 1.00 95.88 90 ARG A O 1
ATOM 732 N N . PHE A 1 91 ? -3.489 -9.760 -0.973 1.00 96.31 91 PHE A N 1
ATOM 733 C CA . PHE A 1 91 ? -3.076 -9.204 0.311 1.00 96.31 91 PHE A CA 1
ATOM 734 C C . PHE A 1 91 ? -4.244 -9.287 1.301 1.00 96.31 91 PHE A C 1
ATOM 736 O O . PHE A 1 91 ? -5.083 -8.388 1.368 1.00 96.31 91 PHE A O 1
ATOM 743 N N . ALA A 1 92 ? -4.323 -10.401 2.034 1.00 96.50 92 ALA A N 1
ATOM 744 C CA . ALA A 1 92 ? -5.352 -10.637 3.049 1.00 96.50 92 ALA A CA 1
ATOM 745 C C . ALA A 1 92 ? -4.959 -9.971 4.375 1.00 96.50 92 ALA A C 1
ATOM 747 O O . ALA A 1 92 ? -3.975 -10.364 5.005 1.00 96.50 92 ALA A O 1
ATOM 748 N N . CYS A 1 93 ? -5.701 -8.947 4.786 1.00 96.81 93 CYS A N 1
ATOM 749 C CA . CYS A 1 93 ? -5.390 -8.143 5.963 1.00 96.81 93 CYS A CA 1
ATOM 750 C C . CYS A 1 93 ? -6.062 -8.696 7.227 1.00 96.81 93 CYS A C 1
ATOM 752 O O . CYS A 1 93 ? -7.129 -9.292 7.185 1.00 96.81 93 CYS A O 1
ATOM 754 N N . SER A 1 94 ? -5.470 -8.440 8.392 1.00 97.12 94 SER A N 1
ATOM 755 C CA . SER A 1 94 ? -5.991 -8.886 9.692 1.00 97.12 94 SER A CA 1
ATOM 756 C C . SER A 1 94 ? -7.187 -8.076 10.207 1.00 97.12 94 SER A C 1
ATOM 758 O O . SER A 1 94 ? -7.764 -8.418 11.241 1.00 97.12 94 SER A O 1
ATOM 760 N N . LYS A 1 95 ? -7.547 -6.978 9.531 1.00 94.94 95 LYS A N 1
ATOM 761 C CA . LYS A 1 95 ? -8.708 -6.139 9.847 1.00 94.94 95 LYS A CA 1
ATOM 762 C C . LYS A 1 95 ? -9.371 -5.635 8.562 1.00 94.94 95 LYS A C 1
ATOM 764 O O . LYS A 1 95 ? -8.664 -5.418 7.577 1.00 94.94 95 LYS A O 1
ATOM 769 N N . PRO A 1 96 ? -10.686 -5.349 8.600 1.00 94.56 96 PRO A N 1
ATOM 770 C CA . PRO A 1 96 ? -11.380 -4.714 7.489 1.00 94.56 96 PRO A CA 1
ATOM 771 C C . PRO A 1 96 ? -10.789 -3.346 7.127 1.00 94.56 96 PRO A C 1
ATOM 773 O O . PRO A 1 96 ? -10.396 -2.572 8.004 1.00 94.56 96 PRO A O 1
ATOM 776 N N . LEU A 1 97 ? -10.781 -3.055 5.832 1.00 94.44 97 LEU A N 1
ATOM 777 C CA . LEU A 1 97 ? -10.275 -1.854 5.173 1.00 94.44 97 LEU A CA 1
ATOM 778 C C . LEU A 1 97 ? -11.400 -0.963 4.630 1.00 94.44 97 LEU A C 1
ATOM 780 O O . LEU A 1 97 ? -11.208 0.240 4.474 1.00 94.44 97 LEU A O 1
ATOM 784 N N . ASN A 1 98 ? -12.566 -1.539 4.327 1.00 92.19 98 ASN A N 1
ATOM 785 C CA . ASN A 1 98 ? -13.712 -0.818 3.778 1.00 92.19 98 ASN A CA 1
ATOM 786 C C . ASN A 1 98 ? -14.157 0.334 4.696 1.00 92.19 98 ASN A C 1
ATOM 788 O O . ASN A 1 98 ? -14.309 0.168 5.907 1.00 92.19 98 ASN A O 1
ATOM 792 N N . GLY A 1 99 ? -14.372 1.515 4.115 1.00 91.25 99 GLY A N 1
ATOM 793 C CA . GLY A 1 99 ? -14.735 2.726 4.858 1.00 91.25 99 GLY A CA 1
ATOM 794 C C . GLY A 1 99 ? -13.600 3.333 5.690 1.00 91.25 99 GLY A C 1
ATOM 795 O O . GLY A 1 99 ? -13.874 4.183 6.536 1.00 91.25 99 GLY A O 1
ATOM 796 N N . ARG A 1 100 ? -12.34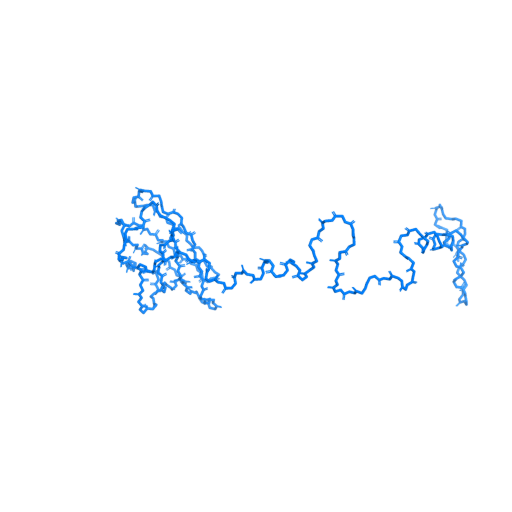6 2.898 5.507 1.00 92.50 100 ARG A N 1
ATOM 797 C CA . ARG A 1 100 ? -11.198 3.363 6.299 1.00 92.50 100 ARG A CA 1
ATOM 798 C C . ARG A 1 100 ? -10.148 4.053 5.445 1.00 92.50 100 ARG A C 1
ATOM 800 O O . ARG A 1 100 ? -10.012 3.791 4.250 1.00 92.50 100 ARG A O 1
ATOM 807 N N . THR A 1 101 ? -9.350 4.883 6.106 1.00 93.12 101 THR A N 1
ATOM 808 C CA . THR A 1 101 ? -8.102 5.391 5.544 1.00 93.12 101 THR A CA 1
ATOM 809 C C . THR A 1 101 ? -7.022 4.323 5.687 1.00 93.12 101 THR A C 1
ATOM 811 O O . THR A 1 101 ? -6.745 3.840 6.786 1.00 93.12 101 THR A O 1
ATOM 814 N N . VAL A 1 102 ? -6.414 3.945 4.572 1.00 93.94 102 VAL A N 1
ATOM 815 C CA . VAL A 1 102 ? -5.414 2.888 4.469 1.00 93.94 102 VAL A CA 1
ATOM 816 C C . VAL A 1 102 ? -4.155 3.452 3.830 1.00 93.94 102 VAL A C 1
ATOM 818 O O . VAL A 1 102 ? -4.219 4.157 2.825 1.00 93.94 102 VAL A O 1
ATOM 821 N N . ALA A 1 103 ? -3.005 3.126 4.409 1.00 94.44 103 ALA A N 1
ATOM 822 C CA . ALA A 1 103 ? -1.700 3.411 3.841 1.00 94.44 103 ALA A CA 1
ATOM 823 C C . ALA A 1 103 ? -1.071 2.121 3.303 1.00 94.44 103 ALA A C 1
ATOM 825 O O . ALA A 1 103 ? -0.938 1.126 4.016 1.00 94.44 103 ALA A O 1
ATOM 826 N N . LEU A 1 104 ? -0.678 2.162 2.037 1.00 94.50 104 LEU A N 1
ATOM 827 C CA . LEU A 1 104 ? 0.035 1.120 1.316 1.00 94.50 104 LEU A CA 1
ATOM 828 C C . LEU A 1 104 ? 1.511 1.505 1.282 1.00 94.50 104 LEU A C 1
ATOM 830 O O . LEU A 1 104 ? 1.885 2.457 0.595 1.00 94.50 104 LEU A O 1
ATOM 834 N N . ARG A 1 105 ? 2.340 0.785 2.034 1.00 94.19 105 ARG A N 1
ATOM 835 C CA . ARG A 1 105 ? 3.792 0.943 1.993 1.00 94.19 105 ARG A CA 1
ATOM 836 C C . ARG A 1 105 ? 4.351 0.034 0.910 1.00 94.19 105 ARG A C 1
ATOM 838 O O . ARG A 1 105 ? 4.148 -1.184 0.955 1.00 94.19 105 ARG A O 1
ATOM 845 N N . HIS A 1 106 ? 5.084 0.601 -0.033 1.00 93.75 106 HIS A N 1
ATOM 846 C CA . HIS A 1 106 ? 5.630 -0.139 -1.160 1.00 93.75 106 HIS A CA 1
ATOM 847 C C . HIS A 1 106 ? 6.997 0.395 -1.595 1.00 93.75 106 HIS A C 1
ATOM 849 O O . HIS A 1 106 ? 7.408 1.490 -1.218 1.00 93.75 106 HIS A O 1
ATOM 855 N N . ASP A 1 107 ? 7.684 -0.394 -2.412 1.00 93.56 107 ASP A N 1
ATOM 856 C CA . ASP A 1 107 ? 8.839 0.046 -3.189 1.00 93.56 107 ASP A CA 1
ATOM 857 C C . ASP A 1 107 ? 8.461 0.110 -4.684 1.00 93.56 107 ASP A C 1
ATOM 859 O O . ASP A 1 107 ? 7.421 -0.401 -5.119 1.00 93.56 107 ASP A O 1
ATOM 863 N N . ALA A 1 108 ? 9.318 0.738 -5.477 1.00 92.06 108 ALA A N 1
ATOM 864 C CA . ALA A 1 108 ? 9.318 0.749 -6.934 1.00 92.06 108 ALA A CA 1
ATOM 865 C C . ALA A 1 108 ? 10.781 0.709 -7.424 1.00 92.06 108 ALA A C 1
ATOM 867 O O . ALA A 1 108 ? 11.700 0.997 -6.652 1.00 92.06 108 ALA A O 1
ATOM 868 N N . PRO A 1 109 ? 11.062 0.353 -8.687 1.00 91.25 109 PRO A N 1
ATOM 869 C CA . PRO A 1 109 ? 12.419 0.453 -9.219 1.00 91.25 109 PRO A CA 1
ATOM 870 C C . PRO A 1 109 ? 13.060 1.822 -8.928 1.00 91.25 109 PRO A C 1
ATOM 872 O O . PRO A 1 109 ? 12.506 2.862 -9.271 1.00 91.25 109 PRO A O 1
ATOM 875 N N . ASN A 1 110 ? 14.227 1.811 -8.277 1.00 89.81 110 ASN A N 1
ATOM 876 C CA . ASN A 1 110 ? 14.992 2.987 -7.827 1.00 89.81 110 ASN A CA 1
ATOM 877 C C . ASN A 1 110 ? 14.348 3.859 -6.729 1.00 89.81 110 ASN A C 1
ATOM 879 O O . ASN A 1 110 ? 14.937 4.869 -6.346 1.00 89.81 110 ASN A O 1
ATOM 883 N N . HIS A 1 111 ? 13.192 3.480 -6.183 1.00 89.69 111 HIS A N 1
ATOM 884 C CA . HIS A 1 111 ? 12.533 4.210 -5.102 1.00 89.69 111 HIS A CA 1
ATOM 885 C C . HIS A 1 111 ? 12.043 3.248 -4.023 1.00 89.69 111 HIS A C 1
ATOM 887 O O . HIS A 1 111 ? 11.246 2.356 -4.284 1.00 89.69 111 HIS A O 1
ATOM 893 N N . ASN A 1 112 ? 12.479 3.456 -2.787 1.00 90.81 112 ASN A N 1
ATOM 894 C CA . ASN A 1 112 ? 12.116 2.588 -1.673 1.00 90.81 112 ASN A CA 1
ATOM 895 C C . ASN A 1 112 ? 11.311 3.366 -0.638 1.00 90.81 112 ASN A C 1
ATOM 897 O O . ASN A 1 112 ? 11.470 4.579 -0.517 1.00 90.81 112 ASN A O 1
ATOM 901 N N . ASP A 1 113 ? 10.523 2.640 0.148 1.00 90.88 113 ASP A N 1
ATOM 902 C CA . ASP A 1 113 ? 9.814 3.169 1.314 1.00 90.88 113 ASP A CA 1
ATOM 903 C C . ASP A 1 113 ? 8.815 4.294 0.994 1.00 90.88 113 ASP A C 1
ATOM 905 O O . ASP A 1 113 ? 8.823 5.376 1.582 1.00 90.88 113 ASP A O 1
ATOM 909 N N . ILE A 1 114 ? 7.945 4.026 0.024 1.00 89.94 114 ILE A N 1
ATOM 910 C CA . ILE A 1 114 ? 6.918 4.950 -0.453 1.00 89.94 114 ILE A CA 1
ATOM 911 C C . ILE A 1 114 ? 5.589 4.600 0.211 1.00 89.94 114 ILE A C 1
ATOM 913 O O . ILE A 1 114 ? 5.261 3.425 0.385 1.00 89.94 114 ILE A O 1
ATOM 917 N N . TYR A 1 115 ? 4.798 5.619 0.542 1.00 91.44 115 TYR A N 1
ATOM 918 C CA . TYR A 1 115 ? 3.449 5.448 1.070 1.00 91.44 115 TYR A CA 1
ATOM 919 C C . TYR A 1 115 ? 2.420 6.031 0.109 1.00 91.44 115 TYR A C 1
ATOM 921 O O . TYR A 1 115 ? 2.442 7.224 -0.186 1.00 91.44 115 TYR A O 1
ATOM 929 N N . HIS A 1 116 ? 1.470 5.200 -0.311 1.00 90.50 116 HIS A N 1
ATOM 930 C CA . HIS A 1 116 ? 0.235 5.650 -0.944 1.00 90.50 116 HIS A CA 1
ATOM 931 C C . HIS A 1 116 ? -0.913 5.560 0.049 1.00 90.50 116 HIS A C 1
ATOM 933 O O . HIS A 1 116 ? -1.154 4.506 0.632 1.00 90.50 116 HIS A O 1
ATOM 939 N N . ILE A 1 117 ? -1.628 6.664 0.241 1.00 91.00 117 ILE A N 1
ATOM 940 C CA . ILE A 1 117 ? -2.748 6.738 1.178 1.00 91.00 117 ILE A CA 1
ATOM 941 C C . ILE A 1 117 ? -4.046 6.817 0.385 1.00 91.00 117 ILE A C 1
ATOM 943 O O . ILE A 1 117 ? -4.184 7.627 -0.531 1.00 91.00 117 ILE A O 1
ATOM 947 N N . VAL A 1 118 ? -5.003 5.980 0.762 1.00 90.19 118 VAL A N 1
ATOM 948 C CA . VAL A 1 118 ? -6.336 5.898 0.174 1.00 90.19 118 VAL A CA 1
ATOM 949 C C . VAL A 1 118 ? -7.388 5.914 1.265 1.00 90.19 118 VAL A C 1
ATOM 951 O O . VAL A 1 118 ? -7.218 5.295 2.307 1.00 90.19 118 VAL A O 1
ATOM 954 N N . ILE A 1 119 ? -8.526 6.540 0.985 1.00 89.75 119 ILE A N 1
ATOM 955 C CA . ILE A 1 119 ? -9.769 6.266 1.705 1.00 89.75 119 ILE A CA 1
ATOM 956 C C . ILE A 1 119 ? -10.556 5.238 0.898 1.00 89.75 119 ILE A C 1
ATOM 958 O O . ILE A 1 119 ? -11.008 5.531 -0.211 1.00 89.75 119 ILE A O 1
ATOM 962 N N . PHE A 1 120 ? -10.690 4.020 1.421 1.00 88.38 120 PHE A N 1
ATOM 963 C CA . PHE A 1 120 ? -11.546 3.030 0.783 1.00 88.38 120 PHE A CA 1
ATOM 964 C C . PHE A 1 120 ? -13.005 3.392 1.072 1.00 88.38 120 PHE A C 1
ATOM 966 O O . PHE A 1 120 ? -13.357 3.600 2.236 1.00 88.38 120 PHE A O 1
ATOM 973 N N . PRO A 1 121 ? -13.883 3.451 0.057 1.00 85.00 121 PRO A N 1
ATOM 974 C CA . PRO A 1 121 ? -15.306 3.626 0.291 1.00 85.00 121 PRO A CA 1
ATOM 975 C C . PRO A 1 121 ? -15.860 2.422 1.069 1.00 85.00 121 PRO A C 1
ATOM 977 O O . PRO A 1 121 ? -15.239 1.354 1.107 1.00 85.00 121 PRO A O 1
ATOM 980 N N . PRO A 1 122 ? -17.056 2.539 1.665 1.00 86.69 122 PRO A N 1
ATOM 981 C CA . PRO A 1 122 ? -17.731 1.418 2.318 1.00 86.69 122 PRO A CA 1
ATOM 982 C C . PRO A 1 122 ? -18.296 0.386 1.312 1.00 86.69 122 PRO A C 1
ATOM 984 O O . PRO A 1 122 ? -19.241 -0.330 1.627 1.00 86.69 122 PRO A O 1
ATOM 987 N N . THR A 1 123 ? -17.738 0.302 0.100 1.00 88.12 123 THR A N 1
ATOM 988 C CA . THR A 1 123 ? -18.182 -0.557 -1.007 1.00 88.12 123 THR A CA 1
ATOM 989 C C . THR A 1 123 ? -17.015 -1.368 -1.565 1.00 88.12 123 THR A C 1
ATOM 991 O O . THR A 1 123 ? -15.897 -0.863 -1.665 1.00 88.12 123 THR A O 1
ATOM 994 N N . LEU A 1 124 ? -17.283 -2.607 -1.979 1.00 90.19 124 LEU A N 1
ATOM 995 C CA . LEU A 1 124 ? -16.300 -3.497 -2.605 1.00 90.19 124 LEU A CA 1
ATOM 996 C C . LEU A 1 124 ? -16.218 -3.279 -4.123 1.00 90.19 124 LEU A C 1
ATOM 998 O O . LEU A 1 124 ? -17.102 -2.675 -4.728 1.00 90.19 124 LEU A O 1
ATOM 1002 N N . GLY A 1 125 ? -15.150 -3.780 -4.742 1.00 87.69 125 GLY A N 1
ATOM 1003 C CA . GLY A 1 125 ? -14.986 -3.822 -6.199 1.00 87.69 125 GLY A CA 1
ATOM 1004 C C . GLY A 1 125 ? -14.489 -2.526 -6.843 1.00 87.69 125 GLY A C 1
ATOM 1005 O O . GLY A 1 125 ? -14.192 -2.522 -8.039 1.00 87.69 125 GLY A O 1
ATOM 1006 N N . MET A 1 126 ? -14.342 -1.437 -6.080 1.00 88.88 126 MET A N 1
ATOM 1007 C CA . MET A 1 126 ? -13.744 -0.212 -6.607 1.00 88.88 126 MET A CA 1
ATOM 1008 C C . MET A 1 126 ? -12.262 -0.439 -6.913 1.00 88.88 126 MET A C 1
ATOM 1010 O O . MET A 1 126 ? -11.496 -0.887 -6.056 1.00 88.88 126 MET A O 1
ATOM 1014 N N . ARG A 1 127 ? -11.869 -0.113 -8.145 1.00 90.38 127 ARG A N 1
ATOM 1015 C CA . ARG A 1 127 ? -10.488 -0.216 -8.614 1.00 90.38 127 ARG A CA 1
ATOM 1016 C C . ARG A 1 127 ? -9.749 1.085 -8.365 1.00 90.38 127 ARG A C 1
ATOM 1018 O O . ARG A 1 127 ? -10.271 2.167 -8.622 1.00 90.38 127 ARG A O 1
ATOM 1025 N N . MET A 1 128 ? -8.511 0.955 -7.933 1.00 90.38 128 MET A N 1
ATOM 1026 C CA . MET A 1 128 ? -7.568 2.041 -7.797 1.00 90.38 128 MET A CA 1
ATOM 1027 C C . MET A 1 128 ? -6.412 1.830 -8.746 1.00 90.38 128 MET A C 1
ATOM 1029 O O . MET A 1 128 ? -5.741 0.808 -8.673 1.00 90.38 128 MET A O 1
ATOM 1033 N N . HIS A 1 129 ? -6.142 2.834 -9.567 1.00 92.50 129 HIS A N 1
ATOM 1034 C CA . HIS A 1 129 ? -4.920 2.901 -10.347 1.00 92.50 129 HIS A CA 1
ATOM 1035 C C . HIS A 1 129 ? -3.882 3.726 -9.578 1.00 92.50 129 HIS A C 1
ATOM 1037 O O . HIS A 1 129 ? -4.130 4.893 -9.270 1.00 92.50 129 HIS A O 1
ATOM 1043 N N . ILE A 1 130 ? -2.721 3.139 -9.292 1.00 91.44 130 ILE A N 1
ATOM 1044 C CA . ILE A 1 130 ? -1.579 3.820 -8.678 1.00 91.44 130 ILE A CA 1
ATOM 1045 C C . ILE A 1 130 ? -0.435 3.864 -9.683 1.00 91.44 130 ILE A C 1
ATOM 1047 O O . ILE A 1 130 ? 0.041 2.816 -10.104 1.00 91.44 130 ILE A O 1
ATOM 1051 N N . ASN A 1 131 ? 0.021 5.066 -10.033 1.00 90.75 131 ASN A N 1
ATOM 1052 C CA . ASN A 1 131 ? 1.216 5.258 -10.851 1.00 90.75 131 ASN A CA 1
ATOM 1053 C C . ASN A 1 131 ? 2.443 5.436 -9.956 1.00 90.75 131 ASN A C 1
ATOM 1055 O O . ASN A 1 131 ? 2.391 6.163 -8.964 1.00 90.75 131 ASN A O 1
ATOM 1059 N N . THR A 1 132 ? 3.552 4.818 -10.342 1.00 85.75 132 THR A N 1
ATOM 1060 C CA . THR A 1 132 ? 4.881 5.037 -9.768 1.00 85.75 132 THR A CA 1
ATOM 1061 C C . THR A 1 132 ? 5.805 5.601 -10.849 1.00 85.75 132 THR A C 1
ATOM 1063 O O . THR A 1 132 ? 5.461 5.646 -12.029 1.00 85.75 132 THR A O 1
ATOM 1066 N N . SER A 1 133 ? 7.008 6.035 -10.477 1.00 81.50 133 SER A N 1
ATOM 1067 C CA . SER A 1 133 ? 8.015 6.490 -11.450 1.00 81.50 133 SER A CA 1
ATOM 1068 C C . SER A 1 133 ? 8.527 5.382 -12.377 1.00 81.50 133 SER A C 1
ATOM 1070 O O . SER A 1 133 ? 9.221 5.670 -13.349 1.00 81.50 133 SER A O 1
ATOM 1072 N N . ALA A 1 134 ? 8.197 4.124 -12.088 1.00 85.31 134 ALA A N 1
ATOM 1073 C CA . ALA A 1 134 ? 8.713 2.955 -12.781 1.00 85.31 134 ALA A CA 1
ATOM 1074 C C . ALA A 1 134 ? 7.611 1.997 -13.268 1.00 85.31 134 ALA A C 1
ATOM 1076 O O . ALA A 1 134 ? 7.919 0.893 -13.715 1.00 85.31 134 ALA A O 1
ATOM 1077 N N . GLY A 1 135 ? 6.345 2.419 -13.202 1.00 90.50 135 GLY A N 1
ATOM 1078 C CA . GLY A 1 135 ? 5.204 1.677 -13.722 1.00 90.50 135 GLY A CA 1
ATOM 1079 C C . GLY A 1 135 ? 3.913 2.010 -12.981 1.00 90.50 135 GLY A C 1
ATOM 1080 O O . GLY A 1 135 ? 3.683 3.160 -12.610 1.00 90.50 135 GLY A O 1
ATOM 1081 N N . TYR A 1 136 ? 3.044 1.024 -12.793 1.00 92.06 136 TYR A N 1
ATOM 1082 C CA . TYR A 1 136 ? 1.740 1.211 -12.164 1.00 92.06 136 TYR A CA 1
ATOM 1083 C C . TYR A 1 136 ? 1.219 -0.082 -11.533 1.00 92.06 136 TYR A C 1
ATOM 1085 O O . TYR A 1 136 ? 1.726 -1.165 -11.795 1.00 92.06 136 TYR A O 1
ATOM 1093 N N . THR A 1 137 ? 0.181 0.011 -10.709 1.00 94.44 137 THR A N 1
ATOM 1094 C CA . THR A 1 137 ? -0.610 -1.148 -10.275 1.00 94.44 137 THR A CA 1
ATOM 1095 C C . THR A 1 137 ? -2.084 -0.781 -10.204 1.00 94.44 137 THR A C 1
ATOM 1097 O O . THR A 1 137 ? -2.446 0.362 -9.904 1.00 94.44 137 THR A O 1
ATOM 1100 N N . VAL A 1 138 ? -2.944 -1.753 -10.489 1.00 94.44 138 VAL A N 1
ATOM 1101 C CA . VAL A 1 138 ? -4.388 -1.655 -10.320 1.00 94.44 138 VAL A CA 1
ATOM 1102 C C . VAL A 1 138 ? -4.798 -2.543 -9.159 1.00 94.44 138 VAL A C 1
ATOM 1104 O O . VAL A 1 138 ? -4.847 -3.765 -9.273 1.00 94.44 138 VAL A O 1
ATOM 1107 N N . LEU A 1 139 ? -5.137 -1.917 -8.039 1.00 94.44 139 LEU A N 1
ATOM 1108 C CA . LEU A 1 139 ? -5.589 -2.606 -6.840 1.00 94.44 139 LEU A CA 1
ATOM 1109 C C . LEU A 1 139 ? -7.111 -2.573 -6.753 1.00 94.44 139 LEU A C 1
ATOM 1111 O O . LEU A 1 139 ? -7.747 -1.569 -7.069 1.00 94.44 139 LEU A O 1
ATOM 1115 N N . VAL A 1 140 ? -7.709 -3.656 -6.278 1.00 94.00 140 VAL A N 1
ATOM 1116 C CA . VAL A 1 140 ? -9.138 -3.722 -5.977 1.00 94.00 140 VAL A CA 1
ATOM 1117 C C . VAL A 1 140 ? -9.346 -4.330 -4.601 1.00 94.00 140 VAL A C 1
ATOM 1119 O O . VAL A 1 140 ? -8.698 -5.309 -4.234 1.00 94.00 140 VAL A O 1
ATOM 1122 N N . LEU A 1 141 ? -10.271 -3.752 -3.842 1.00 93.88 141 LEU A N 1
ATOM 1123 C CA . LEU A 1 141 ? -10.771 -4.358 -2.616 1.00 93.88 141 LEU A CA 1
ATOM 1124 C C . LEU A 1 141 ? -11.845 -5.386 -3.003 1.00 93.88 141 LEU A C 1
ATOM 1126 O O . LEU A 1 141 ? -12.949 -4.998 -3.390 1.00 93.88 141 LEU A O 1
ATOM 1130 N N . VAL A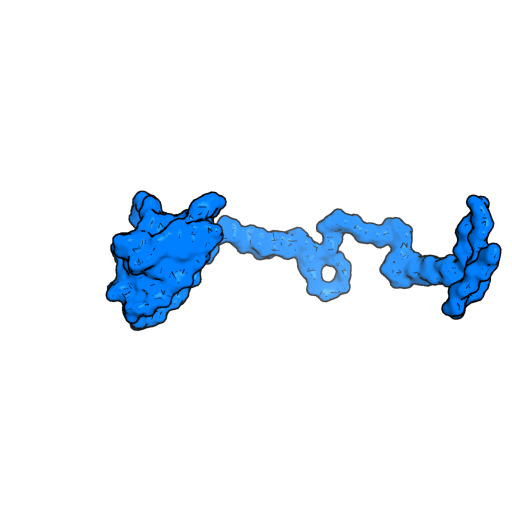 1 142 ? -11.503 -6.678 -2.983 1.00 93.94 142 VAL A N 1
ATOM 1131 C CA . VAL A 1 142 ? -12.431 -7.761 -3.380 1.00 93.94 142 VAL A CA 1
ATOM 1132 C C . VAL A 1 142 ? -13.324 -8.213 -2.234 1.00 93.94 142 VAL A C 1
ATOM 1134 O O . VAL A 1 142 ? -14.472 -8.561 -2.471 1.00 93.94 142 VAL A O 1
ATOM 1137 N N . ASP A 1 143 ? -12.809 -8.131 -1.010 1.00 94.12 143 ASP A N 1
ATOM 1138 C CA . ASP A 1 143 ? -13.507 -8.415 0.242 1.00 94.12 143 ASP A CA 1
ATOM 1139 C C . ASP A 1 143 ? -13.198 -7.300 1.238 1.00 94.12 143 ASP A C 1
ATOM 1141 O O . ASP A 1 143 ? -12.295 -6.497 1.009 1.00 94.12 143 ASP A O 1
ATOM 1145 N N . ALA A 1 144 ? -13.917 -7.243 2.360 1.00 93.56 144 ALA A N 1
ATOM 1146 C CA . ALA A 1 144 ? -13.759 -6.168 3.340 1.00 93.56 144 ALA A CA 1
ATOM 1147 C C . ALA A 1 144 ? -12.309 -5.987 3.826 1.00 93.56 144 ALA A C 1
ATOM 1149 O O . ALA A 1 144 ? -11.947 -4.878 4.200 1.00 93.56 144 ALA A O 1
ATOM 1150 N N . ASP A 1 145 ? -11.487 -7.035 3.804 1.00 95.31 145 ASP A N 1
ATOM 1151 C CA . ASP A 1 145 ? -10.111 -7.085 4.303 1.00 95.31 145 ASP A CA 1
ATOM 1152 C C . ASP A 1 145 ? -9.067 -7.496 3.245 1.00 95.31 145 ASP A C 1
ATOM 1154 O O . ASP A 1 145 ? -7.881 -7.590 3.560 1.00 95.31 145 ASP A O 1
ATOM 1158 N N . THR A 1 146 ? -9.470 -7.746 1.997 1.00 95.38 146 THR A N 1
ATOM 1159 C CA . THR A 1 146 ? -8.584 -8.359 1.000 1.00 95.38 146 THR A CA 1
ATOM 1160 C C . THR A 1 146 ? -8.421 -7.475 -0.226 1.00 95.38 146 THR A C 1
ATOM 1162 O O . THR A 1 146 ? -9.380 -7.195 -0.950 1.00 95.38 146 THR A O 1
ATOM 1165 N N . ILE A 1 147 ? -7.173 -7.083 -0.491 1.00 95.44 147 ILE A N 1
ATOM 1166 C CA . ILE A 1 147 ? -6.779 -6.364 -1.705 1.00 95.44 147 ILE A CA 1
ATOM 1167 C C . ILE A 1 147 ? -6.194 -7.353 -2.710 1.00 95.44 147 ILE A C 1
ATOM 1169 O O . ILE A 1 147 ? -5.418 -8.237 -2.348 1.00 95.44 147 ILE A O 1
ATOM 1173 N N . VAL A 1 148 ? -6.539 -7.181 -3.982 1.00 96.25 148 VAL A N 1
ATOM 1174 C CA . VAL A 1 148 ? -5.963 -7.929 -5.103 1.00 96.25 148 VAL A CA 1
ATOM 1175 C C . VAL A 1 148 ? -5.361 -6.952 -6.099 1.00 96.25 148 VAL A C 1
ATOM 1177 O O . VAL A 1 148 ? -6.001 -5.961 -6.451 1.00 96.25 148 VAL A O 1
ATOM 1180 N N . ALA A 1 149 ? -4.152 -7.242 -6.565 1.00 95.88 149 ALA A N 1
ATOM 1181 C CA . ALA A 1 149 ? -3.579 -6.588 -7.729 1.00 95.88 149 ALA A CA 1
ATOM 1182 C C . ALA A 1 149 ? -4.117 -7.253 -8.997 1.00 95.88 149 ALA A C 1
ATOM 1184 O O . ALA A 1 149 ? -3.842 -8.421 -9.248 1.00 95.88 149 ALA A O 1
ATOM 1185 N N . LEU A 1 150 ? -4.933 -6.535 -9.763 1.00 94.00 150 LEU A N 1
ATOM 1186 C CA . LEU A 1 150 ? -5.531 -7.052 -10.996 1.00 94.00 150 LEU A CA 1
ATOM 1187 C C . LEU A 1 150 ? -4.563 -7.010 -12.173 1.00 94.00 150 LEU A C 1
ATOM 1189 O O . LEU A 1 150 ? -4.639 -7.862 -13.050 1.00 94.00 150 LEU A O 1
ATOM 1193 N N . ASP A 1 151 ? -3.724 -5.984 -12.199 1.00 91.56 151 ASP A N 1
ATOM 1194 C CA . ASP A 1 151 ? -2.789 -5.674 -13.273 1.00 91.56 151 ASP A CA 1
ATOM 1195 C C . ASP A 1 151 ? -1.719 -4.730 -12.714 1.00 91.56 151 ASP A C 1
ATOM 1197 O O . ASP A 1 151 ? -1.956 -4.049 -11.708 1.00 91.56 151 ASP A O 1
ATOM 1201 N N . GLY A 1 152 ? -0.556 -4.670 -13.344 1.00 87.94 152 GLY A N 1
ATOM 1202 C CA . GLY A 1 152 ? 0.511 -3.769 -12.942 1.00 87.94 152 GLY A CA 1
ATOM 1203 C C . GLY A 1 152 ? 1.908 -4.238 -13.315 1.00 87.94 152 GLY A C 1
ATOM 1204 O O . GLY A 1 152 ? 2.127 -5.363 -13.745 1.00 87.94 152 GLY A O 1
ATOM 1205 N N . GLY A 1 153 ? 2.856 -3.332 -13.104 1.00 89.81 153 GLY A N 1
ATOM 1206 C CA . GLY A 1 153 ? 4.290 -3.507 -13.266 1.00 89.81 153 GLY A CA 1
ATOM 1207 C C . GLY A 1 153 ? 5.022 -2.450 -12.439 1.00 89.81 153 GLY A C 1
ATOM 1208 O O . GLY A 1 153 ? 4.700 -1.270 -12.547 1.00 89.81 153 GLY A O 1
ATOM 1209 N N . GLY A 1 154 ? 6.002 -2.819 -11.616 1.00 89.62 154 GLY A N 1
ATOM 1210 C CA . GLY A 1 154 ? 6.855 -1.847 -10.916 1.00 89.62 154 GLY A CA 1
ATOM 1211 C C . GLY A 1 154 ? 6.287 -1.307 -9.596 1.00 89.62 154 GLY A C 1
ATOM 1212 O O . GLY A 1 154 ? 6.677 -0.222 -9.154 1.00 89.62 154 GLY A O 1
ATOM 1213 N N . PHE A 1 155 ? 5.402 -2.066 -8.945 1.00 93.62 155 PHE A N 1
ATOM 1214 C CA . PHE A 1 155 ? 4.904 -1.788 -7.594 1.00 93.62 155 PHE A CA 1
ATOM 1215 C C . PHE A 1 155 ? 5.156 -2.991 -6.682 1.00 93.62 155 PHE A C 1
ATOM 1217 O O . PHE A 1 155 ? 4.574 -4.057 -6.872 1.00 93.62 155 PHE A O 1
ATOM 1224 N N . LYS A 1 156 ? 5.999 -2.836 -5.657 1.00 94.44 156 LYS A N 1
ATOM 1225 C CA . LYS A 1 156 ? 6.348 -3.919 -4.729 1.00 94.44 156 LYS A CA 1
ATOM 1226 C C . LYS A 1 156 ? 5.755 -3.671 -3.348 1.00 94.44 156 LYS A C 1
ATOM 1228 O O . LYS A 1 156 ? 6.309 -2.910 -2.559 1.00 94.44 156 LYS A O 1
ATOM 1233 N N . MET A 1 157 ? 4.632 -4.313 -3.047 1.00 95.56 157 MET A N 1
ATOM 1234 C CA . MET A 1 157 ? 3.933 -4.175 -1.770 1.00 95.56 157 MET A CA 1
ATOM 1235 C C . MET A 1 157 ? 4.788 -4.710 -0.613 1.00 95.56 157 MET A C 1
ATOM 1237 O O . MET A 1 157 ? 5.316 -5.822 -0.687 1.00 95.56 157 MET A O 1
ATOM 1241 N N . ARG A 1 158 ? 4.892 -3.941 0.478 1.00 95.50 158 ARG A N 1
ATOM 1242 C CA . ARG A 1 158 ? 5.633 -4.323 1.695 1.00 95.50 158 ARG A CA 1
ATOM 1243 C C . ARG A 1 158 ? 4.736 -4.506 2.903 1.00 95.50 158 ARG A C 1
ATOM 1245 O O . ARG A 1 158 ? 4.825 -5.520 3.591 1.00 95.50 158 ARG A O 1
ATOM 1252 N N . GLU A 1 159 ? 3.907 -3.507 3.178 1.00 96.38 159 GLU A N 1
ATOM 1253 C CA . GLU A 1 159 ? 3.073 -3.452 4.374 1.00 96.38 159 GLU A CA 1
ATOM 1254 C C . GLU A 1 159 ? 1.804 -2.648 4.092 1.00 96.38 159 GLU A C 1
ATOM 1256 O O . GLU A 1 159 ? 1.807 -1.723 3.279 1.00 96.38 159 GLU A O 1
ATOM 1261 N N . ILE A 1 160 ? 0.724 -2.977 4.799 1.00 96.06 160 ILE A N 1
ATOM 1262 C CA . ILE A 1 160 ? -0.538 -2.234 4.738 1.00 96.06 160 ILE A CA 1
ATOM 1263 C C . ILE A 1 160 ? -0.917 -1.820 6.150 1.00 96.06 160 ILE A C 1
ATOM 1265 O O . ILE A 1 160 ? -0.860 -2.624 7.086 1.00 96.06 160 ILE A O 1
ATOM 1269 N N . TYR A 1 161 ? -1.333 -0.568 6.290 1.00 95.69 161 TYR A N 1
ATOM 1270 C CA . TYR A 1 161 ? -1.720 0.040 7.551 1.00 95.69 161 TYR A CA 1
ATOM 1271 C C . TYR A 1 161 ? -3.135 0.591 7.461 1.00 95.69 161 TYR A C 1
ATOM 1273 O O . TYR A 1 161 ? -3.476 1.270 6.500 1.00 95.69 161 TYR A O 1
ATOM 1281 N N . VAL A 1 162 ? -3.939 0.358 8.493 1.00 94.56 162 VAL A N 1
ATOM 1282 C CA . VAL A 1 162 ? -5.169 1.119 8.726 1.00 94.56 162 VAL A CA 1
ATOM 1283 C C . VAL A 1 162 ? -4.826 2.294 9.624 1.00 94.56 162 VAL A C 1
ATOM 1285 O O . VAL A 1 162 ? -4.208 2.110 10.676 1.00 94.56 162 VAL A O 1
ATOM 1288 N N . LEU A 1 163 ? -5.227 3.487 9.203 1.00 90.69 163 LEU A N 1
ATOM 1289 C CA . LEU A 1 163 ? -5.045 4.722 9.954 1.00 90.69 163 LEU A CA 1
ATOM 1290 C C . LEU A 1 163 ? -6.306 5.003 10.773 1.00 90.69 163 LEU A C 1
ATOM 1292 O O . LEU A 1 163 ? -7.418 4.711 10.322 1.00 90.69 163 LEU A O 1
ATOM 1296 N N . SER A 1 164 ? -6.122 5.543 11.973 1.00 75.94 164 SER A N 1
ATOM 1297 C CA . SER A 1 164 ? -7.194 5.904 12.912 1.00 75.94 164 SER A CA 1
ATOM 1298 C C . SER A 1 164 ? -7.101 7.351 13.350 1.00 75.94 164 SER A C 1
ATOM 1300 O O . SER A 1 164 ? -5.953 7.796 13.571 1.00 75.94 164 SER A O 1
#

Radius of gyration: 31.16 Å; chains: 1; bounding box: 57×76×50 Å

Sequence (164 aa):
GRFQLKGSGLLSIDSDNARFNGHVLAWLDEVDRKYQPRGNYQPAGNYAVRGECYTKLDSDNRYVQRNQNYFTNSIRVWSGVPVWAEDGARFACSKPLNGRTVALRHDAPNHNDIYHIVIFPPTLGMRMHINTSAGYTVLVLVDADTIVALDGGGFKMREIYVLS

Foldseek 3Di:
DDDDDPPDDDQDDDPPDRDDPVVVVVVVVCCLPPPNNPPRDDPPDWDDDDDDDDTPVRVCVVVVPPVPPPQVPKDWFFFDDWADQADWDKTFGNDFQEQFWKWWFWAFVVGHGDIDIDGHHNDFFDWDWAADPHKIWIWTRHDRGMIITPHMDGIITGTMMTGD

Secondary structure (DSSP, 8-state):
-PPPPTTS------TT-----HHHHHHHHHHHHHT--TT-PPPTT----SSS---HHHHHHHHSTT-S-TTSSEEEEEEEEEEE--TT-EEE-SS--TTSEEEEEEEETTEEEEEEEEE--SSS--EEEEEETTEEEEEEEEETTEEEEEEEES-EEEEEEEE-

pLDDT: mean 76.35, std 18.86, range [35.84, 97.69]